Protein AF-A0A8C5VPU0-F1 (afdb_monomer)

Mean predicted aligned error: 3.89 Å

pLDDT: mean 90.13, std 9.18, range [64.44, 98.06]

Solvent-accessible surface area (backbone atoms only — not comparable to full-atom values): 4053 Å² total; per-residue (Å²): 103,72,68,77,70,57,79,79,47,75,65,49,49,51,35,57,71,68,45,56,68,68,61,44,50,52,52,52,50,53,52,53,52,50,51,55,30,58,76,67,75,49,77,81,60,80,90,74,54,86,50,82,92,71,60,66,68,83,50,78,88,58,114

Nearest PDB structures (foldseek):
  7tz6-assembly1_F  TM=9.972E-01  e=1.413E-06  Bos taurus
  8ic5-assembly1_AF  TM=1.006E+00  e=7.823E-07  Mus musculus
  1sqx-assembly1_F-2  TM=1.008E+00  e=2.096E-06  Bos taurus
  8zos-assembly1_G  TM=1.004E+00  e=2.391E-06  Sus scrofa
  4d6u-assembly2_S  TM=1.007E+00  e=2.553E-06  Bos taurus

Radius of gyration: 12.76 Å; Cα contacts (8 Å, |Δi|>4): 31; chains: 1; bounding box: 31×22×32 Å

Structure (mmCIF, N/CA/C/O backbone):
data_AF-A0A8C5VPU0-F1
#
_entry.id   AF-A0A8C5VPU0-F1
#
loop_
_atom_site.group_PDB
_atom_site.id
_atom_site.type_symbol
_atom_site.label_atom_id
_atom_site.label_alt_id
_atom_site.label_comp_id
_atom_site.label_asym_id
_atom_site.label_entity_id
_atom_site.label_seq_id
_atom_site.pdbx_PDB_ins_code
_atom_site.Cartn_x
_atom_site.Cartn_y
_atom_site.Cartn_z
_atom_site.occupancy
_atom_site.B_iso_or_equiv
_atom_site.auth_seq_id
_atom_site.auth_comp_id
_atom_site.auth_asym_id
_atom_site.auth_atom_id
_atom_site.pdbx_PDB_model_num
ATOM 1 N N . MET A 1 1 ? -1.102 -4.764 0.119 1.00 83.12 1 MET A N 1
ATOM 2 C CA . MET A 1 1 ? -0.868 -5.963 -0.720 1.00 83.12 1 MET A CA 1
ATOM 3 C C . MET A 1 1 ? 0.516 -6.510 -0.406 1.00 83.12 1 MET A C 1
ATOM 5 O O . MET A 1 1 ? 1.317 -5.771 0.154 1.00 83.12 1 MET A O 1
ATOM 9 N N . ARG A 1 2 ? 0.802 -7.783 -0.723 1.00 86.06 2 ARG A N 1
ATOM 10 C CA . ARG A 1 2 ? 2.101 -8.420 -0.408 1.00 86.06 2 ARG A CA 1
ATOM 11 C C . ARG A 1 2 ? 3.289 -7.655 -0.998 1.00 86.06 2 ARG A C 1
ATOM 13 O O . ARG A 1 2 ? 4.312 -7.498 -0.348 1.00 86.06 2 ARG A O 1
ATOM 20 N N . ASP A 1 3 ? 3.122 -7.149 -2.209 1.00 90.25 3 ASP A N 1
ATOM 21 C CA . ASP A 1 3 ? 4.189 -6.482 -2.951 1.00 90.25 3 ASP A CA 1
ATOM 22 C C . ASP A 1 3 ? 4.453 -5.043 -2.469 1.00 90.25 3 ASP A C 1
ATOM 24 O O . ASP A 1 3 ? 5.471 -4.451 -2.807 1.00 90.25 3 ASP A O 1
ATOM 28 N N . ASP A 1 4 ? 3.590 -4.481 -1.614 1.00 91.62 4 ASP A N 1
ATOM 29 C CA . ASP A 1 4 ? 3.839 -3.170 -0.998 1.00 91.62 4 ASP A CA 1
ATOM 30 C C . ASP A 1 4 ? 4.910 -3.256 0.115 1.00 91.62 4 ASP A C 1
ATOM 32 O O . ASP A 1 4 ? 5.429 -2.228 0.540 1.00 91.62 4 ASP A O 1
ATOM 36 N N . THR A 1 5 ? 5.235 -4.464 0.599 1.00 92.44 5 THR A N 1
ATOM 37 C CA . THR A 1 5 ? 6.183 -4.697 1.706 1.00 92.44 5 THR A CA 1
ATOM 38 C C . THR A 1 5 ? 7.511 -5.312 1.259 1.00 92.44 5 THR A C 1
ATOM 40 O O . THR A 1 5 ? 8.303 -5.725 2.105 1.00 92.44 5 THR A O 1
ATOM 43 N N . ILE A 1 6 ? 7.747 -5.449 -0.048 1.00 91.62 6 ILE A N 1
ATOM 44 C CA . ILE A 1 6 ? 9.024 -5.948 -0.571 1.00 91.62 6 ILE A CA 1
ATOM 45 C C . ILE A 1 6 ? 10.119 -4.885 -0.385 1.00 91.62 6 ILE A C 1
ATOM 47 O O . ILE A 1 6 ? 9.850 -3.688 -0.483 1.00 91.62 6 ILE A O 1
ATOM 51 N N . HIS A 1 7 ? 11.350 -5.311 -0.100 1.00 93.00 7 HIS A N 1
ATOM 52 C CA . HIS A 1 7 ? 12.486 -4.394 -0.024 1.00 93.00 7 HIS A CA 1
ATOM 53 C C . HIS A 1 7 ? 12.813 -3.848 -1.422 1.00 93.00 7 HIS A C 1
ATOM 55 O O . HIS A 1 7 ? 12.983 -4.627 -2.353 1.00 93.00 7 HIS A O 1
ATOM 61 N N . GLU A 1 8 ? 12.924 -2.526 -1.567 1.00 92.31 8 GLU A N 1
ATOM 62 C CA . GLU A 1 8 ? 13.191 -1.870 -2.856 1.00 92.31 8 GLU A CA 1
ATOM 63 C C . GLU A 1 8 ? 14.689 -1.896 -3.218 1.00 92.31 8 GLU A C 1
ATOM 65 O O . GLU A 1 8 ? 15.417 -0.922 -3.010 1.00 92.31 8 GLU A O 1
ATOM 70 N N . ASP A 1 9 ? 15.157 -3.023 -3.758 1.00 94.31 9 ASP A N 1
ATOM 71 C CA . ASP A 1 9 ? 16.441 -3.112 -4.467 1.00 94.31 9 ASP A CA 1
ATOM 72 C C . ASP A 1 9 ? 16.337 -2.582 -5.916 1.00 94.31 9 ASP A C 1
ATOM 74 O O . ASP A 1 9 ? 15.310 -2.036 -6.320 1.00 94.31 9 ASP A O 1
ATOM 78 N N . GLU A 1 10 ? 17.418 -2.667 -6.696 1.00 95.31 10 GLU A N 1
ATOM 79 C CA . GLU A 1 10 ? 17.440 -2.125 -8.064 1.00 95.31 10 GLU A CA 1
ATOM 80 C C . GLU A 1 10 ? 16.441 -2.824 -9.006 1.00 95.31 10 GLU A C 1
ATOM 82 O O . GLU A 1 10 ? 15.793 -2.149 -9.811 1.00 95.31 10 GLU A O 1
ATOM 87 N N . ASP A 1 11 ? 16.237 -4.136 -8.858 1.00 92.38 11 ASP A N 1
ATOM 88 C CA . ASP A 1 11 ? 15.283 -4.898 -9.672 1.00 92.38 11 ASP A CA 1
ATOM 89 C C . ASP A 1 11 ? 13.838 -4.512 -9.328 1.00 92.38 11 ASP A C 1
ATOM 91 O O . ASP A 1 11 ? 13.018 -4.251 -10.213 1.00 92.38 11 ASP A O 1
ATOM 95 N N . VAL A 1 12 ? 13.532 -4.376 -8.035 1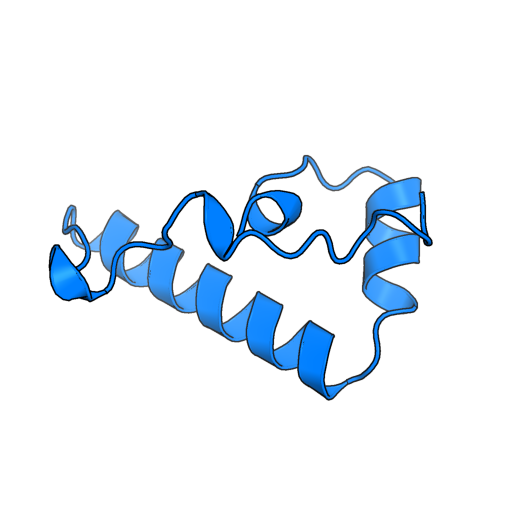.00 91.88 12 VAL A N 1
ATOM 96 C CA . VAL A 1 12 ? 12.220 -3.920 -7.562 1.00 91.88 12 VAL A CA 1
ATOM 97 C C . VAL A 1 12 ? 11.942 -2.482 -8.000 1.00 91.88 12 VAL A C 1
ATOM 99 O O . VAL A 1 12 ? 10.824 -2.177 -8.421 1.00 91.88 12 VAL A O 1
ATOM 102 N N . LYS A 1 13 ? 12.932 -1.584 -7.941 1.00 93.56 13 LYS A N 1
ATOM 103 C CA . LYS A 1 13 ? 12.772 -0.197 -8.412 1.00 93.56 13 LYS A CA 1
ATOM 104 C C . LYS A 1 13 ? 12.429 -0.147 -9.898 1.00 93.56 13 LYS A C 1
ATOM 106 O O . LYS A 1 13 ? 11.529 0.598 -10.293 1.00 93.56 13 LYS A O 1
ATOM 111 N N . GLU A 1 14 ? 13.101 -0.952 -10.717 1.00 93.50 14 GLU A N 1
ATOM 112 C CA . GLU A 1 14 ? 12.812 -1.036 -12.148 1.00 93.50 14 GLU A CA 1
ATOM 113 C C . GLU A 1 14 ? 11.437 -1.672 -12.413 1.00 93.50 14 GLU A C 1
ATOM 115 O O . GLU A 1 14 ? 10.690 -1.184 -13.266 1.00 93.50 14 GLU A O 1
ATOM 120 N N . ALA A 1 15 ? 11.040 -2.689 -11.643 1.00 92.88 15 ALA A N 1
ATOM 121 C CA . ALA A 1 15 ? 9.697 -3.261 -11.711 1.00 92.88 15 ALA A CA 1
ATOM 122 C C . ALA A 1 15 ? 8.613 -2.221 -11.371 1.00 92.88 15 ALA A C 1
ATOM 124 O O . ALA A 1 15 ? 7.631 -2.094 -12.103 1.00 92.88 15 ALA A O 1
ATOM 125 N N . ILE A 1 16 ? 8.812 -1.413 -10.322 1.00 92.25 16 ILE A N 1
ATOM 126 C CA . ILE A 1 16 ? 7.912 -0.306 -9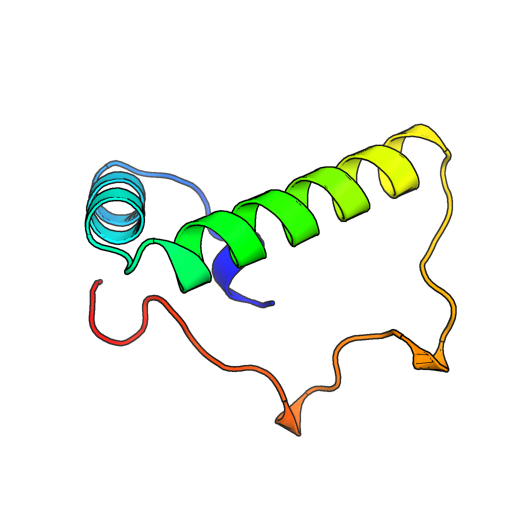.959 1.00 92.25 16 ILE A CA 1
ATOM 127 C C . ILE A 1 16 ? 7.825 0.718 -11.096 1.00 92.25 16 ILE A C 1
ATOM 129 O O . ILE A 1 16 ? 6.728 1.178 -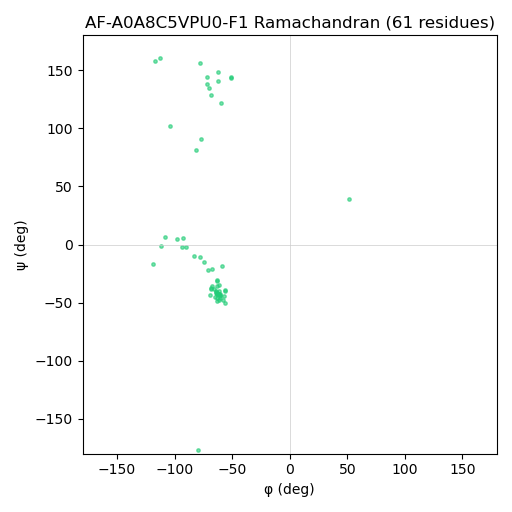11.413 1.00 92.25 16 ILE A O 1
ATOM 133 N N . ARG A 1 17 ? 8.953 1.058 -11.734 1.00 93.38 17 ARG A N 1
ATOM 134 C CA . ARG A 1 17 ? 8.998 2.012 -12.856 1.00 93.38 17 ARG A CA 1
ATOM 135 C C . ARG A 1 17 ? 8.208 1.527 -14.077 1.00 93.38 17 ARG A C 1
ATOM 137 O O . ARG A 1 17 ? 7.701 2.349 -14.836 1.00 93.38 17 ARG A O 1
ATOM 144 N N . ARG A 1 18 ? 8.116 0.211 -14.285 1.00 93.94 18 ARG A N 1
ATOM 145 C CA . ARG A 1 18 ? 7.386 -0.411 -15.404 1.00 93.94 18 ARG A CA 1
ATOM 146 C C . ARG A 1 18 ? 5.885 -0.559 -15.160 1.00 93.94 18 ARG A C 1
ATOM 148 O O . ARG A 1 18 ? 5.171 -0.925 -16.093 1.00 93.94 18 ARG A O 1
ATOM 155 N N . LEU A 1 19 ? 5.402 -0.313 -13.941 1.00 91.31 19 LEU A N 1
ATOM 156 C CA . LEU A 1 19 ? 3.985 -0.469 -13.631 1.00 91.31 19 LEU A CA 1
ATOM 157 C C . LEU A 1 19 ? 3.117 0.490 -14.466 1.00 91.31 19 LEU A C 1
ATOM 159 O O . LEU A 1 19 ? 3.467 1.662 -14.625 1.00 91.31 19 LEU A O 1
ATOM 163 N N . PRO A 1 20 ? 1.943 0.029 -14.933 1.00 94.62 20 PRO A N 1
ATOM 164 C CA . PRO A 1 20 ? 0.878 0.909 -15.393 1.00 94.62 20 PRO A CA 1
ATOM 165 C C . PRO A 1 20 ? 0.551 1.989 -14.355 1.00 94.62 20 PRO A C 1
ATOM 167 O O . PRO A 1 20 ? 0.548 1.730 -13.148 1.00 94.62 20 PRO A O 1
ATOM 170 N N . GLU A 1 21 ? 0.230 3.193 -14.826 1.00 94.50 21 GLU A N 1
ATOM 171 C CA . GLU A 1 21 ? 0.032 4.371 -13.974 1.00 94.50 21 GLU A CA 1
ATOM 172 C C . GLU A 1 21 ? -1.037 4.160 -12.888 1.00 94.50 21 GLU A C 1
ATOM 174 O O . GLU A 1 21 ? -0.838 4.547 -11.736 1.00 94.50 21 GLU A O 1
ATOM 179 N N . ASN A 1 22 ? -2.145 3.489 -13.216 1.00 93.25 22 ASN A N 1
ATOM 180 C CA . ASN A 1 22 ? -3.199 3.174 -12.250 1.00 93.25 22 ASN A CA 1
ATOM 181 C C . ASN A 1 22 ? -2.677 2.293 -11.101 1.00 93.25 22 ASN A C 1
ATOM 183 O O . ASN A 1 22 ? -2.902 2.609 -9.936 1.00 93.25 22 ASN A O 1
ATOM 187 N N . LEU A 1 23 ? -1.908 1.244 -11.416 1.00 92.12 23 LEU A N 1
ATOM 188 C CA . LEU A 1 23 ? -1.350 0.330 -10.415 1.00 92.12 23 LEU A CA 1
ATOM 189 C C . LEU A 1 23 ? -0.281 1.010 -9.552 1.00 92.12 23 LEU A C 1
ATOM 191 O O . LEU A 1 23 ? -0.220 0.776 -8.341 1.00 92.12 23 LEU A O 1
ATOM 195 N N . TYR A 1 24 ? 0.537 1.877 -10.155 1.00 93.50 24 TYR A N 1
ATOM 196 C CA . TYR A 1 24 ? 1.509 2.694 -9.431 1.00 93.50 24 TYR A CA 1
ATOM 197 C C . TYR A 1 24 ? 0.821 3.641 -8.436 1.00 93.50 24 TYR A C 1
ATOM 199 O O . TYR A 1 24 ? 1.195 3.697 -7.260 1.00 93.50 24 TYR A O 1
ATOM 207 N N . ASN A 1 25 ? -0.217 4.351 -8.882 1.00 95.19 25 ASN A N 1
ATOM 208 C CA . ASN A 1 25 ? -0.972 5.278 -8.043 1.00 95.19 25 ASN A CA 1
ATOM 209 C C . ASN A 1 25 ? -1.689 4.553 -6.895 1.00 95.19 25 ASN A C 1
ATOM 211 O O . ASN A 1 25 ? -1.617 5.007 -5.748 1.00 95.19 25 ASN A O 1
ATOM 215 N N . ASP A 1 26 ? -2.291 3.393 -7.162 1.00 94.31 26 ASP A N 1
ATOM 216 C CA . ASP A 1 26 ? -2.937 2.569 -6.137 1.00 94.31 26 ASP A CA 1
ATOM 217 C C . ASP A 1 26 ? -1.931 2.066 -5.092 1.00 94.31 26 ASP A C 1
ATOM 219 O O . ASP A 1 26 ? -2.198 2.127 -3.886 1.00 94.31 26 ASP A O 1
ATOM 223 N N . ARG A 1 27 ? -0.740 1.621 -5.525 1.00 93.94 27 ARG A N 1
ATOM 224 C CA . ARG A 1 27 ? 0.376 1.279 -4.624 1.00 93.94 27 ARG A CA 1
ATOM 225 C C . ARG A 1 27 ? 0.739 2.461 -3.734 1.00 93.94 27 ARG A C 1
ATOM 227 O O . ARG A 1 27 ? 0.797 2.323 -2.511 1.00 93.94 27 ARG A O 1
ATOM 234 N N . MET A 1 28 ? 0.935 3.631 -4.332 1.00 95.56 28 MET A N 1
ATOM 235 C CA . MET A 1 28 ? 1.316 4.839 -3.607 1.00 95.56 28 MET A CA 1
ATOM 236 C C . MET A 1 28 ? 0.255 5.251 -2.577 1.00 95.56 28 MET A C 1
ATOM 238 O O . MET A 1 28 ? 0.591 5.638 -1.456 1.00 95.56 28 MET A O 1
ATOM 242 N N . PHE A 1 29 ? -1.030 5.132 -2.918 1.00 96.56 29 PHE A N 1
ATOM 243 C CA . PHE A 1 29 ? -2.129 5.403 -1.993 1.00 96.56 29 PHE A CA 1
ATOM 244 C C . PHE A 1 29 ? -2.130 4.439 -0.800 1.00 96.56 29 PHE A C 1
ATOM 246 O O . PHE A 1 29 ? -2.230 4.880 0.348 1.00 96.56 29 PHE A O 1
ATOM 253 N N . ARG A 1 30 ? -1.962 3.130 -1.041 1.00 95.88 30 ARG A N 1
ATOM 254 C CA . ARG A 1 30 ? -1.900 2.129 0.038 1.00 95.88 30 ARG A CA 1
ATOM 255 C C . ARG A 1 30 ? -0.728 2.375 0.986 1.00 95.88 30 ARG A C 1
ATOM 257 O O . ARG A 1 30 ? -0.931 2.298 2.198 1.00 95.88 30 ARG A O 1
ATOM 264 N N . ILE A 1 31 ? 0.449 2.715 0.456 1.00 96.12 31 ILE A N 1
ATOM 265 C CA . ILE A 1 31 ? 1.638 3.042 1.259 1.00 96.12 31 ILE A CA 1
ATOM 266 C C . ILE A 1 31 ? 1.388 4.296 2.103 1.00 96.12 31 ILE A C 1
ATOM 268 O O . ILE A 1 31 ? 1.581 4.258 3.315 1.00 96.12 31 ILE A O 1
ATOM 272 N N . LYS A 1 32 ? 0.876 5.383 1.509 1.00 97.69 32 LYS A N 1
ATOM 273 C CA . LYS A 1 32 ? 0.533 6.614 2.248 1.00 97.69 32 LYS A CA 1
ATOM 274 C C . LYS A 1 32 ? -0.457 6.350 3.382 1.00 97.69 32 LYS A C 1
ATOM 276 O O . LYS A 1 32 ? -0.256 6.827 4.495 1.00 97.69 32 LYS A O 1
ATOM 281 N N . ARG A 1 33 ? -1.496 5.553 3.119 1.00 97.69 33 ARG A N 1
ATOM 282 C CA . ARG A 1 33 ? -2.479 5.150 4.134 1.00 97.69 33 ARG A CA 1
ATOM 283 C C . ARG A 1 33 ? -1.835 4.346 5.266 1.00 97.69 33 ARG A C 1
ATOM 285 O O . ARG A 1 33 ? -2.156 4.577 6.426 1.00 97.69 33 ARG A O 1
ATOM 292 N N . ALA A 1 34 ? -0.941 3.411 4.943 1.00 97.06 34 ALA A N 1
ATOM 293 C CA . ALA A 1 34 ? -0.224 2.628 5.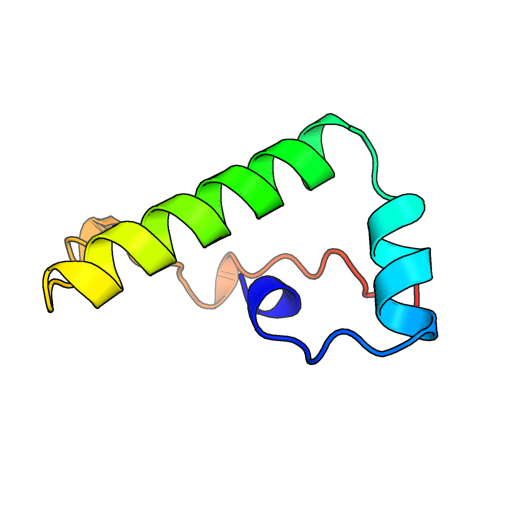948 1.00 97.06 34 ALA A CA 1
ATOM 294 C C . ALA A 1 34 ? 0.686 3.512 6.819 1.00 97.06 34 ALA A C 1
ATOM 296 O O . ALA A 1 34 ? 0.720 3.333 8.035 1.00 97.06 34 ALA A O 1
ATOM 297 N N . LEU A 1 35 ? 1.362 4.496 6.217 1.00 97.56 35 LEU A N 1
ATOM 298 C CA . LEU A 1 35 ? 2.192 5.460 6.940 1.00 97.56 35 LEU A CA 1
ATOM 299 C C . LEU A 1 35 ? 1.362 6.348 7.880 1.00 97.56 35 LEU A C 1
ATOM 301 O O . LEU A 1 35 ? 1.745 6.487 9.038 1.00 97.56 35 LEU A O 1
ATOM 305 N N . ASP A 1 36 ? 0.214 6.882 7.442 1.00 98.06 36 ASP A N 1
ATOM 306 C CA . ASP A 1 36 ? -0.681 7.677 8.309 1.00 98.06 36 ASP A CA 1
ATOM 307 C C . ASP A 1 36 ? -1.145 6.876 9.536 1.00 98.06 36 ASP A C 1
ATOM 309 O O . ASP A 1 36 ? -1.033 7.329 10.677 1.00 98.06 36 ASP A O 1
ATOM 313 N N . LEU A 1 37 ? -1.597 5.639 9.315 1.00 97.94 37 LEU A N 1
ATOM 314 C CA . LEU A 1 37 ? -2.027 4.746 10.390 1.00 97.94 37 LEU A CA 1
ATOM 315 C C . LEU A 1 37 ? -0.876 4.40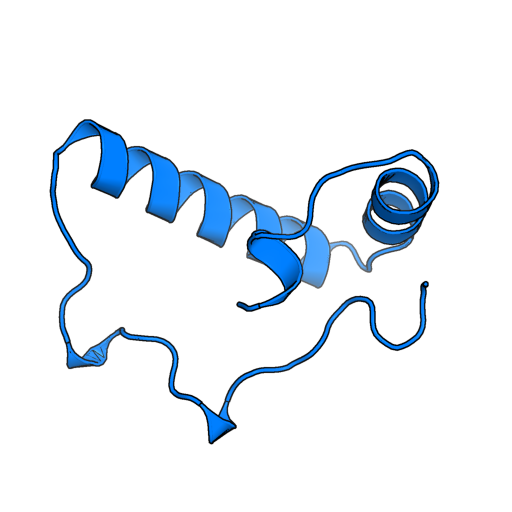9 11.345 1.00 97.94 37 LEU A C 1
ATOM 317 O O . LEU A 1 37 ? -1.057 4.463 12.562 1.00 97.94 37 LEU A O 1
ATOM 321 N N . SER A 1 38 ? 0.318 4.141 10.808 1.00 97.81 38 SER A N 1
ATOM 322 C CA . SER A 1 38 ? 1.517 3.881 11.609 1.00 97.81 38 SER A CA 1
ATOM 323 C C . SER A 1 38 ? 1.915 5.091 12.452 1.00 97.81 38 SER A C 1
ATOM 325 O O . SER A 1 38 ? 2.264 4.924 13.619 1.00 97.81 38 SER A O 1
ATOM 327 N N . MET A 1 39 ? 1.844 6.307 11.900 1.00 97.94 39 MET A N 1
ATOM 328 C CA . MET A 1 39 ? 2.130 7.541 12.639 1.00 97.94 39 MET A CA 1
ATOM 329 C C . MET A 1 39 ? 1.173 7.728 13.818 1.00 97.94 39 MET A C 1
ATOM 331 O O . MET A 1 39 ? 1.568 8.225 14.870 1.00 97.94 39 MET A O 1
ATOM 335 N N . ARG A 1 40 ? -0.085 7.312 13.653 1.00 97.88 40 ARG A N 1
ATOM 336 C CA . ARG A 1 40 ? -1.146 7.449 14.660 1.00 97.88 40 ARG A CA 1
ATOM 337 C C . ARG A 1 40 ? -1.238 6.248 15.601 1.00 97.88 40 ARG A C 1
ATOM 339 O O . ARG A 1 40 ? -2.073 6.271 16.502 1.00 97.88 40 ARG A O 1
ATOM 346 N N . GLN A 1 41 ? -0.407 5.221 15.401 1.00 97.25 41 GLN A N 1
ATOM 347 C CA . GLN A 1 41 ? -0.483 3.934 16.103 1.00 97.25 41 GLN A CA 1
ATOM 348 C C . GLN A 1 41 ? -1.894 3.322 16.037 1.00 97.25 41 GLN A C 1
ATOM 350 O O . GLN A 1 41 ? -2.414 2.781 17.012 1.00 97.25 41 GLN A O 1
ATOM 355 N N . GLN A 1 42 ? -2.535 3.453 14.875 1.00 97.69 42 GLN A N 1
ATOM 356 C CA . GLN A 1 42 ? -3.870 2.936 14.595 1.00 97.69 42 GLN A CA 1
ATOM 357 C C . GLN A 1 42 ? -3.809 1.817 13.559 1.00 97.69 42 GLN A C 1
ATOM 359 O O . GLN A 1 4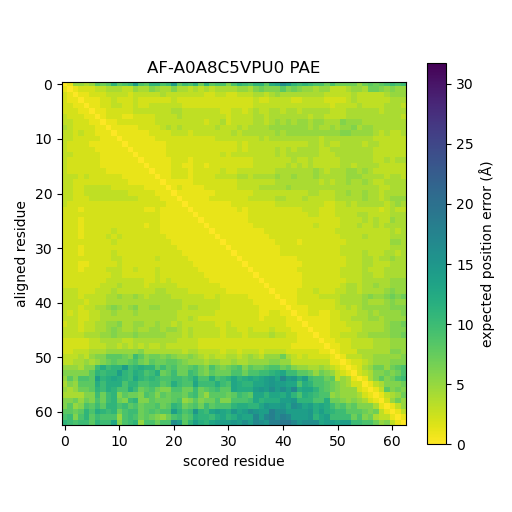2 ? -2.857 1.684 12.793 1.00 97.69 42 GLN A O 1
ATOM 364 N N . ILE A 1 43 ? -4.866 1.013 13.531 1.00 96.94 43 ILE A N 1
ATOM 365 C CA . ILE A 1 43 ? -5.062 -0.050 12.549 1.00 96.94 43 ILE A CA 1
ATOM 366 C C . ILE A 1 43 ? -6.299 0.246 11.707 1.00 96.94 43 ILE A C 1
ATOM 368 O O . ILE A 1 43 ? -7.196 0.975 12.133 1.00 96.94 43 ILE A O 1
ATOM 372 N N . LEU A 1 44 ? -6.364 -0.349 10.516 1.00 96.62 44 LEU A N 1
ATOM 373 C CA . LEU A 1 44 ? -7.584 -0.321 9.717 1.00 96.62 44 LEU A CA 1
ATOM 374 C C . LEU A 1 44 ? -8.737 -1.036 10.448 1.00 96.62 44 LEU A C 1
ATOM 376 O O . LEU A 1 44 ? -8.493 -2.030 11.142 1.00 96.62 44 LEU A O 1
ATOM 380 N N . PRO A 1 45 ? -9.990 -0.598 10.240 1.00 97.38 45 PRO A N 1
ATOM 381 C CA . PRO A 1 45 ? -11.173 -1.390 10.558 1.00 97.38 45 PRO A CA 1
ATOM 382 C C . PRO A 1 45 ? -11.099 -2.799 9.949 1.00 97.38 45 PRO A C 1
ATOM 384 O O . PRO A 1 45 ? -10.569 -2.984 8.853 1.00 97.38 45 PRO A O 1
ATOM 387 N N . LYS A 1 46 ? -11.613 -3.804 10.669 1.00 94.31 46 LYS A N 1
ATOM 388 C CA . LYS A 1 46 ? -11.430 -5.231 10.338 1.00 94.31 46 LYS A CA 1
ATOM 389 C C . LYS A 1 46 ? -12.049 -5.638 8.995 1.00 94.31 46 LYS A C 1
ATOM 391 O O . LYS A 1 46 ? -11.533 -6.522 8.324 1.00 94.31 46 LYS A O 1
ATOM 396 N N . ASP A 1 47 ? -13.139 -4.994 8.605 1.00 95.06 47 ASP A N 1
ATOM 397 C CA . ASP A 1 47 ? -13.822 -5.158 7.318 1.00 95.06 47 ASP A CA 1
ATOM 398 C C . ASP A 1 47 ? -12.997 -4.645 6.126 1.00 95.06 47 ASP A C 1
ATOM 400 O O . ASP A 1 47 ? -13.212 -5.084 4.999 1.00 95.06 47 ASP A O 1
ATOM 404 N N . GLN A 1 48 ? -12.025 -3.762 6.376 1.00 93.88 48 GLN A N 1
ATOM 405 C CA . GLN A 1 48 ? -11.138 -3.184 5.363 1.00 93.88 48 GLN A CA 1
ATOM 406 C C . GLN A 1 48 ? -9.778 -3.890 5.277 1.00 93.88 48 GLN A C 1
ATOM 408 O O . GLN A 1 48 ? -8.882 -3.441 4.553 1.00 93.88 48 GLN A O 1
ATOM 413 N N . TRP A 1 49 ? -9.584 -4.970 6.035 1.00 94.44 49 TRP A N 1
ATOM 414 C CA . TRP A 1 49 ? -8.357 -5.752 5.969 1.00 94.44 49 TRP A CA 1
ATOM 415 C C . TRP A 1 49 ? -8.291 -6.503 4.645 1.00 94.44 49 TRP A C 1
ATOM 417 O O . TRP A 1 49 ? -9.259 -7.127 4.217 1.00 94.44 49 TRP A O 1
ATOM 427 N N . THR A 1 50 ? -7.124 -6.459 4.007 1.00 91.31 50 THR A N 1
ATOM 428 C CA . THR A 1 50 ? -6.868 -7.252 2.805 1.00 91.31 50 THR A CA 1
ATOM 429 C C . THR A 1 50 ? -7.029 -8.732 3.140 1.00 91.31 50 THR A C 1
ATOM 431 O O . THR A 1 50 ? -6.340 -9.238 4.028 1.00 91.31 50 THR A O 1
ATOM 434 N N . LYS A 1 51 ? -7.935 -9.420 2.440 1.00 89.50 51 LYS A N 1
ATOM 435 C CA . LYS A 1 51 ? -8.124 -10.865 2.596 1.00 89.50 51 LYS A CA 1
ATOM 436 C C . LYS A 1 51 ? -7.035 -11.628 1.857 1.00 89.50 51 LYS A C 1
ATOM 438 O O . LYS A 1 51 ? -6.437 -11.111 0.916 1.00 89.50 51 LYS A O 1
ATOM 443 N N . TYR A 1 52 ? -6.784 -12.862 2.281 1.00 84.00 52 TYR A N 1
ATOM 444 C CA . TYR A 1 52 ? -5.727 -13.690 1.706 1.00 84.00 52 TYR A CA 1
ATOM 445 C C . TYR A 1 52 ? -6.013 -14.062 0.244 1.00 84.00 52 TYR A C 1
ATOM 447 O O . TYR A 1 52 ? -5.115 -14.040 -0.593 1.00 84.00 52 TYR A O 1
ATOM 455 N N . GLU A 1 53 ? -7.274 -14.340 -0.076 1.00 83.56 53 GLU A N 1
ATOM 456 C CA . GLU A 1 53 ? -7.730 -14.738 -1.410 1.00 83.56 53 GLU A CA 1
ATOM 457 C C . GLU A 1 53 ? -7.676 -13.581 -2.421 1.00 83.56 53 GLU A C 1
ATOM 459 O O . GLU A 1 53 ? -7.606 -13.810 -3.624 1.00 83.56 53 GLU A O 1
ATOM 464 N N . GLU A 1 54 ? -7.680 -12.337 -1.934 1.00 75.81 54 GLU A N 1
ATOM 465 C CA . GLU A 1 54 ? -7.684 -11.104 -2.733 1.00 75.81 54 GLU A CA 1
ATOM 466 C C . GLU A 1 54 ? -6.258 -10.573 -3.001 1.00 75.81 54 GLU A C 1
ATOM 468 O O . GLU A 1 54 ? -6.083 -9.483 -3.551 1.00 75.81 54 GLU A O 1
ATOM 473 N N . VAL A 1 55 ? -5.210 -11.307 -2.597 1.00 72.00 55 VAL A N 1
ATOM 474 C CA . VAL A 1 55 ? -3.817 -10.871 -2.775 1.00 72.00 55 VAL A CA 1
ATOM 475 C C . VAL A 1 55 ? -3.371 -11.071 -4.224 1.00 72.00 55 VAL A C 1
ATOM 477 O O . VAL A 1 55 ? -2.802 -12.098 -4.596 1.00 72.00 55 VAL A O 1
ATOM 480 N N . GLU A 1 56 ? -3.570 -10.041 -5.037 1.00 71.19 56 GLU A N 1
ATOM 481 C CA . GLU A 1 56 ? -2.941 -9.927 -6.351 1.00 71.19 56 GLU A CA 1
ATOM 482 C C . GLU A 1 56 ? -1.434 -9.620 -6.204 1.00 71.19 56 GLU A C 1
ATOM 484 O O . GLU A 1 56 ? -1.012 -8.857 -5.328 1.00 71.19 56 GLU A O 1
ATOM 489 N N . GLN A 1 57 ? -0.604 -10.270 -7.024 1.00 73.75 57 GLN A N 1
ATOM 490 C CA . GLN A 1 57 ? 0.853 -10.090 -7.040 1.00 73.75 57 GLN A CA 1
ATOM 491 C C . GLN A 1 57 ? 1.229 -9.245 -8.260 1.00 73.75 57 GLN A C 1
ATOM 493 O O . GLN A 1 57 ? 1.268 -9.745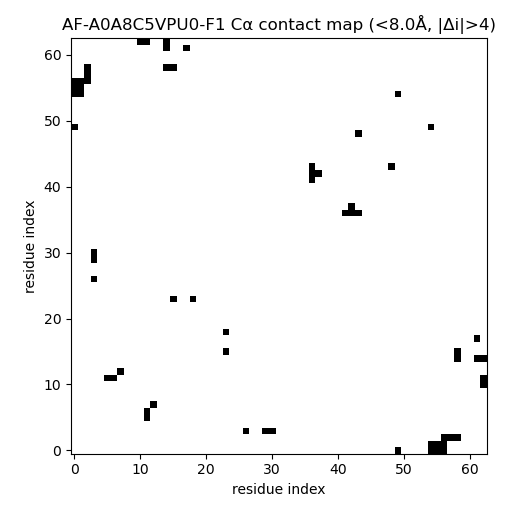 -9.383 1.00 73.75 57 GLN A O 1
ATOM 498 N N . LEU A 1 58 ? 1.491 -7.963 -8.017 1.00 67.56 58 LEU A N 1
ATOM 499 C CA . LEU A 1 58 ? 1.820 -6.942 -9.010 1.00 67.56 58 LEU A CA 1
ATOM 500 C C . LEU A 1 58 ? 3.179 -7.199 -9.674 1.00 67.56 58 LEU A C 1
ATOM 502 O O . LEU A 1 58 ? 3.334 -6.953 -10.867 1.00 67.56 58 LEU A O 1
ATOM 506 N N . PHE A 1 59 ? 4.156 -7.718 -8.928 1.00 72.12 59 PHE A N 1
ATOM 507 C CA . PHE A 1 59 ? 5.521 -7.915 -9.431 1.00 72.12 59 PHE A CA 1
ATOM 508 C C . PHE A 1 59 ? 5.790 -9.304 -10.004 1.00 72.12 59 PHE A C 1
ATOM 510 O O . PHE A 1 59 ? 6.864 -9.535 -10.544 1.00 72.12 59 PHE A O 1
ATOM 517 N N . LYS A 1 60 ? 4.814 -10.219 -9.961 1.00 72.62 60 LYS A N 1
ATOM 518 C CA . LYS A 1 60 ? 4.987 -11.630 -10.356 1.00 72.62 60 LYS A CA 1
ATOM 519 C C . LYS A 1 60 ? 5.439 -11.843 -11.809 1.00 72.62 60 LYS A C 1
ATOM 521 O O . LYS A 1 60 ? 5.854 -12.940 -12.157 1.00 72.62 60 LYS A O 1
ATOM 526 N N . SER A 1 61 ? 5.268 -10.832 -12.659 1.00 68.31 61 SER A N 1
ATOM 527 C CA . SER A 1 61 ? 5.651 -10.847 -14.077 1.00 68.31 61 SER A CA 1
ATOM 528 C C . SER A 1 61 ? 6.816 -9.907 -14.412 1.00 68.31 61 SER A C 1
ATOM 530 O O . SER A 1 61 ? 7.217 -9.836 -15.572 1.00 68.31 61 SER A O 1
ATOM 532 N N . LEU A 1 62 ? 7.335 -9.166 -13.427 1.00 64.44 62 LEU A N 1
ATOM 533 C CA . LEU A 1 62 ? 8.306 -8.083 -13.621 1.00 64.44 62 LEU A CA 1
ATOM 534 C C . LEU A 1 62 ? 9.650 -8.328 -12.919 1.00 64.44 62 LEU A C 1
ATOM 536 O O . LEU A 1 62 ? 10.623 -7.667 -13.280 1.00 64.44 62 LEU A O 1
ATOM 540 N N . I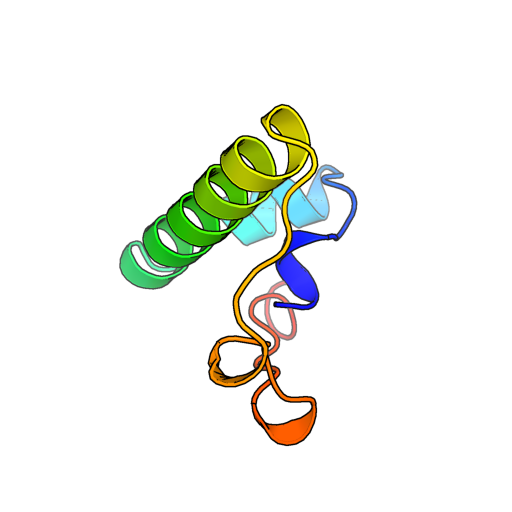LE A 1 63 ? 9.688 -9.262 -11.965 1.00 68.19 63 ILE A N 1
ATOM 541 C CA . ILE A 1 63 ? 10.871 -9.774 -11.256 1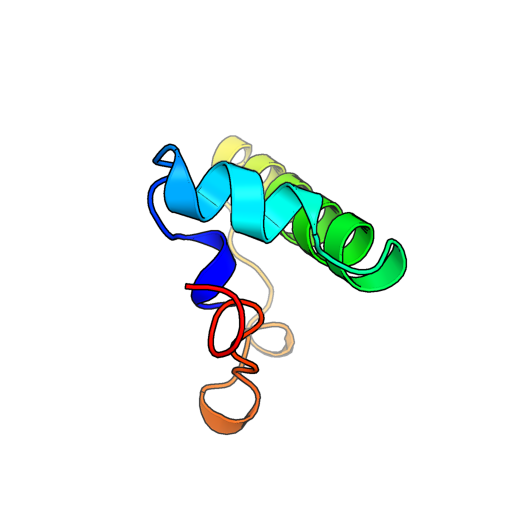.00 68.19 63 ILE A CA 1
ATOM 542 C C . ILE A 1 63 ? 10.905 -11.286 -11.477 1.00 68.19 63 ILE A C 1
ATOM 544 O O . ILE A 1 63 ? 11.978 -11.810 -11.838 1.00 68.19 63 ILE A O 1
#

Secondary structure (DSSP, 8-state):
-GGGGS---HHHHHHHHTS-HHHHHHHHHHHHHHHHHHHTT----GGGSPPSTT---SSTTT-

Foldseek 3Di:
DVLLPDDDDPLNVVLLVPDDPVVNVVSVVVNVVVVVCVVVVHDDDPVPDDDPVNDDDSCPPRD

InterPro domains:
  IPR003197 Cytochrome b-c1 complex subunit 7 [PF02271] (1-60)
  IPR003197 Cytochrome b-c1 complex subunit 7 [PTHR12022] (1-56)
  IPR036544 Cytochrome b-c1 complex subunit 7 superfamily [G3DSA:1.10.1090.10] (1-63)
  IPR036544 Cytochrome b-c1 complex subunit 7 superfamily [SSF81524] (1-57)

Organism: Microcebus murinus (NCBI:txid30608)

Sequence (63 aa):
MRDDTIHEDEDVKEAIRRLPENLYNDRMFRIKRALDLSMRQQILPKDQWTKYEEVEQLFKSLI